Protein AF-A0AAU1K2A2-F1 (afdb_monomer_lite)

Foldseek 3Di:
DVVVVVVVVVVVVVVVVVVCVVVVVVVVVVVVVVVVVVVVVVVVLVVQLVVVCVPPPSVVSNVVSVVVVVVVVVVVVVVVVVCVVVVDPVCPVVVVVVVVVVVVVVVVVVVVVPDPDDDD

Sequence (120 aa):
MSSLMRGELELARLELTEKAKHTGKGAGAFGAAGLVALYGVAALIAAAIIALALVMDAWLAAVLVGVVLLVIAGGIALFGKKQVSEGTPMKPERATENLRRDVDAVKHRHAEDHTPRSTP

Radius of gyration: 31.2 Å; chains: 1; bounding box: 88×50×65 Å

Secondary structure (DSSP, 8-state):
-HHHHHHHHHHHHHHHHHHHHHHHHHHHHHHHHHHHHHHHHHHHHHHHHHHHHTTS-HHHHHHHHHHHHHHHHHHHHHHHHHHHHHS---S-HHHHHHHHHHHHHHHHHHHHTT------

pLDDT: mean 84.21, std 15.77, range [45.62, 98.62]

Structure (mmCIF, N/CA/C/O backbone):
data_AF-A0AAU1K2A2-F1
#
_entry.id   AF-A0AAU1K2A2-F1
#
loop_
_atom_site.group_PDB
_atom_site.id
_atom_site.type_symbol
_atom_site.label_atom_id
_atom_site.label_alt_id
_atom_site.label_comp_id
_atom_site.label_asym_id
_atom_site.label_entity_id
_atom_site.label_seq_id
_atom_site.pdbx_PDB_ins_code
_atom_site.Cartn_x
_atom_site.Cartn_y
_atom_site.Cartn_z
_atom_site.occupancy
_atom_site.B_iso_or_equiv
_atom_site.auth_seq_id
_atom_site.auth_comp_id
_atom_site.auth_asym_id
_atom_site.auth_atom_id
_atom_site.pdbx_PDB_model_num
ATOM 1 N N . MET A 1 1 ? -30.807 3.117 46.844 1.00 60.75 1 MET A N 1
ATOM 2 C CA . MET A 1 1 ? -30.780 3.617 45.450 1.00 60.75 1 MET A CA 1
ATOM 3 C C . MET A 1 1 ? -29.360 3.755 44.889 1.00 60.75 1 MET A C 1
ATOM 5 O O . MET A 1 1 ? -29.096 3.202 43.835 1.00 60.75 1 MET A O 1
ATOM 9 N N . SER A 1 2 ? -28.423 4.404 45.597 1.00 74.81 2 SER A N 1
ATOM 10 C CA . SER A 1 2 ? -27.020 4.606 45.152 1.00 74.81 2 SER A CA 1
ATOM 11 C C . SER A 1 2 ? -26.233 3.321 44.806 1.00 74.81 2 SER A C 1
ATOM 13 O O . SER A 1 2 ? -25.427 3.325 43.879 1.00 74.81 2 SER A O 1
ATOM 15 N N . SER A 1 3 ? -26.476 2.205 45.502 1.00 78.62 3 SER A N 1
ATOM 16 C CA . SER A 1 3 ? -25.771 0.932 45.274 1.00 78.62 3 SER A CA 1
ATOM 17 C C . SER A 1 3 ? -26.164 0.219 43.974 1.00 78.62 3 SER A C 1
ATOM 19 O O . SER A 1 3 ? -25.301 -0.367 43.332 1.00 78.62 3 SER A O 1
ATOM 21 N N . LEU A 1 4 ? -27.432 0.303 43.557 1.00 85.06 4 LEU A N 1
ATOM 22 C CA . LEU A 1 4 ? -27.919 -0.339 42.328 1.00 85.06 4 LEU A CA 1
ATOM 23 C C . LEU A 1 4 ? -27.401 0.374 41.077 1.00 85.06 4 LEU A C 1
ATOM 25 O O . LEU A 1 4 ? -26.858 -0.273 40.190 1.00 85.06 4 LEU A O 1
ATOM 29 N N . MET A 1 5 ? -27.453 1.712 41.060 1.00 84.50 5 MET A N 1
ATOM 30 C CA . MET A 1 5 ? -26.868 2.503 39.969 1.00 84.50 5 MET A CA 1
ATOM 31 C C . MET A 1 5 ? -25.362 2.253 39.813 1.00 84.50 5 MET A C 1
ATOM 33 O O . MET A 1 5 ? -24.858 2.218 38.695 1.00 84.50 5 MET A O 1
ATOM 37 N N . ARG A 1 6 ? -24.626 2.059 40.917 1.00 88.94 6 ARG A N 1
ATOM 38 C CA . ARG A 1 6 ? -23.201 1.694 40.856 1.00 88.94 6 ARG A CA 1
ATOM 39 C C . ARG A 1 6 ? -22.989 0.299 40.273 1.00 88.94 6 ARG A C 1
ATOM 41 O O . ARG A 1 6 ? -22.084 0.148 39.463 1.00 88.94 6 ARG A O 1
ATOM 48 N N . GLY A 1 7 ? -23.830 -0.671 40.631 1.00 86.62 7 GLY A N 1
ATOM 49 C CA . GLY A 1 7 ? -23.765 -2.031 40.089 1.00 86.62 7 GLY A CA 1
ATOM 50 C C . GLY A 1 7 ? -24.048 -2.094 38.586 1.00 86.62 7 GLY A C 1
ATOM 51 O O . GLY A 1 7 ? -23.304 -2.738 37.856 1.00 86.62 7 GLY A O 1
ATOM 52 N N . GLU A 1 8 ? -25.059 -1.370 38.099 1.00 88.31 8 GLU A N 1
ATOM 53 C CA . GLU A 1 8 ? -25.354 -1.290 36.659 1.00 88.31 8 GLU A CA 1
ATOM 54 C C . GLU A 1 8 ? -24.234 -0.593 35.879 1.00 88.31 8 GLU A C 1
ATOM 56 O O . GLU A 1 8 ? -23.857 -1.041 34.798 1.00 88.31 8 GLU A O 1
ATOM 61 N N . LEU A 1 9 ? -23.648 0.471 36.442 1.00 89.31 9 LEU A N 1
ATOM 62 C CA . LEU A 1 9 ? -22.493 1.145 35.846 1.00 89.31 9 LEU A CA 1
ATOM 63 C C . LEU A 1 9 ? -21.244 0.256 35.825 1.00 89.31 9 LEU A C 1
ATOM 65 O O . LEU A 1 9 ? -20.474 0.310 34.868 1.00 89.31 9 LEU A O 1
ATOM 69 N N . GLU A 1 10 ? -21.017 -0.537 36.868 1.00 93.69 10 GLU A N 1
ATOM 70 C CA . GLU A 1 10 ? -19.891 -1.466 36.948 1.00 93.69 10 GLU A CA 1
ATOM 71 C C . GLU A 1 10 ? -20.052 -2.624 35.959 1.00 93.69 10 GLU A C 1
ATOM 73 O O . GLU A 1 10 ? -19.114 -2.936 35.224 1.00 93.69 10 GLU A O 1
ATOM 78 N N . LEU A 1 11 ? -21.262 -3.177 35.848 1.00 92.25 11 LEU A N 1
ATOM 79 C CA . LEU A 1 11 ? -21.592 -4.205 34.865 1.00 92.25 11 LEU A CA 1
ATOM 80 C C . LEU A 1 11 ? -21.464 -3.675 33.430 1.00 92.25 11 LEU A C 1
ATOM 82 O O . LEU A 1 11 ? -20.793 -4.290 32.605 1.00 92.25 11 LEU A O 1
ATOM 86 N N . ALA A 1 12 ? -22.000 -2.482 33.152 1.00 92.38 12 ALA A N 1
ATOM 87 C CA . ALA A 1 12 ? -21.845 -1.827 31.856 1.00 92.38 12 ALA A CA 1
ATOM 88 C C . ALA A 1 12 ? -20.367 -1.555 31.532 1.00 92.38 12 ALA A C 1
ATOM 90 O O . ALA A 1 12 ? -19.934 -1.745 30.397 1.00 92.38 12 ALA A O 1
ATOM 91 N N . ARG A 1 13 ? -19.554 -1.148 32.517 1.00 92.06 13 ARG A N 1
ATOM 92 C CA . ARG A 1 13 ? -18.103 -0.992 32.326 1.00 92.06 13 ARG A CA 1
ATOM 93 C C . ARG A 1 13 ? -17.414 -2.315 32.013 1.00 92.06 13 ARG A C 1
ATOM 95 O O . ARG A 1 13 ? -16.530 -2.319 31.155 1.00 92.06 13 ARG A O 1
ATOM 102 N N . LEU A 1 14 ? -17.785 -3.406 32.678 1.00 93.81 14 LEU A N 1
ATOM 103 C CA . LEU A 1 14 ? -17.240 -4.737 32.410 1.00 93.81 14 LEU A CA 1
ATOM 104 C C . LEU A 1 14 ? -17.572 -5.185 30.984 1.00 93.81 14 LEU A C 1
ATOM 106 O O . LEU A 1 14 ? -16.651 -5.478 30.222 1.00 93.81 14 LEU A O 1
ATOM 110 N N . GLU A 1 15 ? -18.844 -5.123 30.586 1.00 91.44 15 GLU A N 1
ATOM 111 C CA . GLU A 1 15 ? -19.281 -5.489 29.234 1.00 91.44 15 GLU A CA 1
ATOM 112 C C . GLU A 1 15 ? -18.613 -4.624 28.157 1.00 91.44 15 GLU A C 1
ATOM 114 O O . GLU A 1 15 ? -18.121 -5.142 27.150 1.00 91.44 15 GLU A O 1
ATOM 119 N N . LEU A 1 16 ? -18.529 -3.305 28.370 1.00 92.19 16 LEU A N 1
ATOM 120 C CA . LEU A 1 16 ? -17.841 -2.396 27.451 1.00 92.19 16 LEU A CA 1
ATOM 121 C C . LEU A 1 16 ? -16.346 -2.710 27.355 1.00 92.19 16 LEU A C 1
ATOM 123 O O . LEU A 1 16 ? -15.797 -2.694 26.256 1.00 92.19 16 LEU A O 1
ATOM 127 N N . THR A 1 17 ? -15.686 -3.020 28.471 1.00 90.75 17 THR A N 1
ATOM 128 C CA . THR A 1 17 ? -14.256 -3.364 28.494 1.00 90.75 17 THR A CA 1
ATOM 129 C C . THR A 1 17 ? -13.996 -4.686 27.782 1.00 90.75 17 THR A C 1
ATOM 131 O O . THR A 1 17 ? -13.044 -4.800 27.010 1.00 90.75 17 THR A O 1
ATOM 134 N N . GLU A 1 18 ? -14.844 -5.686 27.996 1.00 89.19 18 GLU A N 1
ATOM 135 C CA . GLU A 1 18 ? -14.717 -6.998 27.370 1.00 89.19 18 GLU A CA 1
ATOM 136 C C . GLU A 1 18 ? -14.973 -6.921 25.858 1.00 89.19 18 GLU A C 1
ATOM 138 O O . GLU A 1 18 ? -14.168 -7.414 25.057 1.00 89.19 18 GLU A O 1
ATOM 143 N N . LYS A 1 19 ? -16.005 -6.172 25.451 1.00 86.50 19 LYS A N 1
ATOM 144 C CA . LYS A 1 19 ? -16.307 -5.880 24.045 1.00 86.50 19 LYS A CA 1
ATOM 145 C C . LYS A 1 19 ? -15.208 -5.051 23.379 1.00 86.50 19 LYS A C 1
ATOM 147 O O . LYS A 1 19 ? -14.817 -5.354 22.249 1.00 86.50 19 LYS A O 1
ATOM 152 N N . ALA A 1 20 ? -14.656 -4.055 24.073 1.00 88.75 20 ALA A N 1
ATOM 153 C CA . ALA A 1 20 ? -13.526 -3.258 23.600 1.00 88.75 20 ALA A CA 1
ATOM 154 C C . ALA A 1 20 ? -12.253 -4.102 23.464 1.00 88.75 20 ALA A C 1
ATOM 156 O O . ALA A 1 20 ? -11.537 -3.968 22.478 1.00 88.75 20 ALA A O 1
ATOM 157 N N . LYS A 1 21 ? -11.985 -5.022 24.395 1.00 86.75 21 LYS A N 1
ATOM 158 C CA . LYS A 1 21 ? -10.837 -5.935 24.329 1.00 86.75 21 LYS A CA 1
ATOM 159 C C . LYS A 1 21 ? -10.962 -6.911 23.163 1.00 86.75 21 LYS A C 1
ATOM 161 O O . LYS A 1 21 ? -9.975 -7.159 22.476 1.00 86.75 21 LYS A O 1
ATOM 166 N N . HIS A 1 22 ? -12.152 -7.457 22.920 1.00 84.56 22 HIS A N 1
ATOM 167 C CA . HIS A 1 22 ? -12.388 -8.358 21.793 1.00 84.56 22 HIS A CA 1
ATOM 168 C C . HIS A 1 22 ? -12.270 -7.621 20.449 1.00 84.56 22 HIS A C 1
ATOM 170 O O . HIS A 1 22 ? -11.505 -8.033 19.578 1.00 84.56 22 HIS A O 1
ATOM 176 N N . THR A 1 23 ? -12.938 -6.472 20.325 1.00 87.19 23 THR A N 1
ATOM 177 C CA . THR A 1 23 ? -12.885 -5.627 19.120 1.00 87.19 23 THR A CA 1
ATOM 178 C C . THR A 1 23 ? -11.475 -5.082 18.877 1.00 87.19 23 THR A C 1
ATOM 180 O O . THR A 1 23 ? -10.989 -5.099 17.751 1.00 87.19 23 THR A O 1
ATOM 183 N N . GLY A 1 24 ? -10.779 -4.661 19.934 1.00 86.44 24 GLY A N 1
ATOM 184 C CA . GLY A 1 24 ? -9.420 -4.124 19.877 1.00 86.44 24 GLY A CA 1
ATOM 185 C C . GLY A 1 24 ? -8.378 -5.166 19.478 1.00 86.44 24 GLY A C 1
ATOM 186 O O . GLY A 1 24 ? -7.491 -4.863 18.686 1.00 86.44 24 GLY A O 1
ATOM 187 N N . LYS A 1 25 ? -8.509 -6.417 19.942 1.00 88.12 25 LYS A N 1
ATOM 188 C CA . LYS A 1 25 ? -7.675 -7.531 19.458 1.00 88.12 25 LYS A CA 1
ATOM 189 C C . LYS A 1 25 ? -7.893 -7.789 17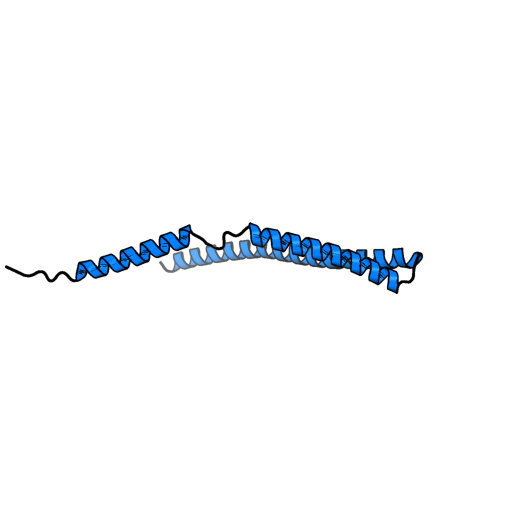.969 1.00 88.12 25 LYS A C 1
ATOM 191 O O . LYS A 1 25 ? -6.917 -7.957 17.245 1.00 88.12 25 LYS A O 1
ATOM 196 N N . GLY A 1 26 ? -9.150 -7.787 17.519 1.00 84.62 26 GLY A N 1
ATOM 197 C CA . GLY A 1 26 ? -9.493 -7.946 16.106 1.00 84.62 26 GLY A CA 1
ATOM 198 C C . GLY A 1 26 ? -8.911 -6.825 15.243 1.00 84.62 26 GLY A C 1
ATOM 199 O O . GLY A 1 26 ? -8.206 -7.099 14.277 1.00 84.62 26 GLY A O 1
ATOM 200 N N . ALA A 1 27 ? -9.126 -5.569 15.635 1.00 91.50 27 ALA A N 1
ATOM 201 C CA . ALA A 1 27 ? -8.581 -4.404 14.941 1.00 91.50 27 ALA A CA 1
ATOM 202 C C . ALA A 1 27 ? -7.042 -4.397 14.931 1.00 91.50 27 ALA A C 1
ATOM 204 O O . ALA A 1 27 ? -6.437 -4.114 13.899 1.00 91.50 27 ALA A O 1
ATOM 205 N N . GLY A 1 28 ? -6.405 -4.767 16.047 1.00 92.00 28 GLY A N 1
ATOM 206 C CA . GLY A 1 28 ? -4.950 -4.894 16.140 1.00 92.00 28 GLY A CA 1
ATOM 207 C C . GLY A 1 28 ? -4.392 -5.987 15.226 1.00 92.00 28 GLY A C 1
ATOM 208 O O . GLY A 1 28 ? -3.434 -5.742 14.496 1.00 92.00 28 GLY A O 1
ATOM 209 N N . ALA A 1 29 ? -5.019 -7.167 15.207 1.00 93.62 29 ALA A N 1
ATOM 210 C CA . ALA A 1 29 ? -4.624 -8.269 14.331 1.00 93.62 29 ALA A CA 1
ATOM 211 C C . ALA A 1 29 ? -4.814 -7.923 12.846 1.00 93.62 29 ALA A C 1
ATOM 213 O O . ALA A 1 29 ? -3.916 -8.174 12.046 1.00 93.62 29 ALA A O 1
ATOM 214 N N . PHE A 1 30 ? -5.935 -7.295 12.477 1.00 93.88 30 PHE A N 1
ATOM 215 C CA . PHE A 1 30 ? -6.166 -6.814 11.111 1.00 93.88 30 PHE A CA 1
ATOM 216 C C . PHE A 1 30 ? -5.166 -5.732 10.700 1.00 93.88 30 PHE A C 1
ATOM 218 O O . PHE A 1 30 ? -4.657 -5.771 9.582 1.00 93.88 30 PHE A O 1
ATOM 225 N N . GLY A 1 31 ? -4.843 -4.799 11.599 1.00 95.75 31 GLY A N 1
ATOM 226 C CA . GLY A 1 31 ? -3.811 -3.792 11.359 1.00 95.75 31 GLY A CA 1
ATOM 227 C C . GLY A 1 31 ? -2.443 -4.426 11.100 1.00 95.75 31 GLY A C 1
ATOM 228 O O . GLY A 1 31 ? -1.794 -4.106 10.106 1.00 95.75 31 GLY A O 1
ATOM 229 N N . ALA A 1 32 ? -2.034 -5.380 11.942 1.00 96.19 32 ALA A N 1
ATOM 230 C CA . ALA A 1 32 ? -0.784 -6.117 11.767 1.00 96.19 32 ALA A CA 1
ATOM 231 C C . ALA A 1 32 ? -0.766 -6.924 10.459 1.00 96.19 32 ALA A C 1
ATOM 233 O O . ALA A 1 32 ? 0.207 -6.855 9.711 1.00 96.19 32 ALA A O 1
ATOM 234 N N . ALA A 1 33 ? -1.852 -7.638 10.146 1.00 96.56 33 ALA A N 1
ATOM 235 C CA . ALA A 1 33 ? -1.988 -8.383 8.897 1.00 96.56 33 ALA A CA 1
ATOM 236 C C . ALA A 1 33 ? -1.901 -7.461 7.672 1.00 96.56 33 ALA A C 1
ATOM 238 O O . ALA A 1 33 ? -1.208 -7.791 6.714 1.00 96.56 33 ALA A O 1
ATOM 239 N N . GLY A 1 34 ? -2.536 -6.285 7.721 1.00 97.50 34 GLY A N 1
ATOM 240 C CA . GLY A 1 34 ? -2.436 -5.271 6.672 1.00 97.50 34 GLY A CA 1
ATOM 241 C C . GLY A 1 34 ? -1.004 -4.775 6.472 1.00 97.50 34 GLY A C 1
ATOM 242 O O . GLY A 1 34 ? -0.549 -4.657 5.337 1.00 97.50 34 GLY A O 1
ATOM 243 N N . LEU A 1 35 ? -0.262 -4.555 7.560 1.00 98.06 35 LEU A N 1
ATOM 244 C CA . LEU A 1 35 ? 1.137 -4.129 7.498 1.00 98.06 35 LEU A CA 1
ATOM 245 C C . LEU A 1 35 ? 2.045 -5.222 6.914 1.00 98.06 35 LEU A C 1
ATOM 247 O O . LEU A 1 35 ? 2.861 -4.948 6.037 1.00 98.06 35 LEU A O 1
ATOM 251 N N . VAL A 1 36 ? 1.867 -6.473 7.347 1.00 98.31 36 VAL A N 1
ATOM 252 C CA . VAL A 1 36 ? 2.590 -7.630 6.795 1.00 98.31 36 VAL A CA 1
ATOM 253 C C . VAL A 1 36 ? 2.268 -7.812 5.312 1.00 98.31 36 VAL A C 1
ATOM 255 O O . VAL A 1 36 ? 3.181 -7.999 4.511 1.00 98.31 36 VAL A O 1
ATOM 258 N N . ALA A 1 37 ? 0.996 -7.705 4.922 1.00 97.69 37 ALA A N 1
ATOM 259 C CA . ALA A 1 37 ? 0.581 -7.782 3.525 1.00 97.69 37 ALA A CA 1
ATOM 260 C C . ALA A 1 37 ? 1.191 -6.649 2.686 1.00 97.69 37 ALA A C 1
ATOM 262 O O . ALA A 1 37 ? 1.666 -6.907 1.582 1.00 97.69 37 ALA A O 1
ATOM 263 N N . LEU A 1 38 ? 1.251 -5.422 3.216 1.00 97.56 38 LEU A N 1
ATOM 264 C CA . LEU A 1 38 ? 1.891 -4.284 2.552 1.00 97.56 38 LEU A CA 1
ATOM 265 C C . LEU A 1 38 ? 3.373 -4.562 2.262 1.00 97.56 38 LEU A C 1
ATOM 267 O O . LEU A 1 38 ? 3.818 -4.395 1.125 1.00 97.56 38 LEU A O 1
ATOM 271 N N . TYR A 1 39 ? 4.127 -5.033 3.258 1.00 98.19 39 TYR A N 1
ATOM 272 C CA . TYR A 1 39 ? 5.529 -5.414 3.061 1.00 98.19 39 TYR A CA 1
ATOM 273 C C . TYR A 1 39 ? 5.685 -6.619 2.127 1.00 98.19 39 TYR A C 1
ATOM 275 O O . TYR A 1 39 ? 6.612 -6.643 1.320 1.00 98.19 39 TYR A O 1
ATOM 283 N N . GLY A 1 40 ? 4.770 -7.588 2.184 1.00 98.56 40 GLY A N 1
ATOM 284 C CA . GLY A 1 40 ? 4.739 -8.722 1.261 1.00 98.56 40 GLY A CA 1
ATOM 285 C C . GLY A 1 40 ? 4.566 -8.281 -0.194 1.00 98.56 40 GLY A C 1
ATOM 286 O O . GLY A 1 40 ? 5.324 -8.706 -1.061 1.00 98.56 40 GLY A O 1
ATOM 287 N N . VAL A 1 41 ? 3.632 -7.365 -0.463 1.00 98.06 41 VAL A N 1
ATOM 288 C CA . VAL A 1 41 ? 3.446 -6.777 -1.798 1.00 98.06 41 VAL A CA 1
ATOM 289 C C . VAL A 1 41 ? 4.697 -6.013 -2.238 1.00 98.06 41 VAL A C 1
ATOM 291 O O . VAL A 1 41 ? 5.147 -6.199 -3.366 1.00 98.06 41 VAL A O 1
ATOM 294 N N . ALA A 1 42 ? 5.311 -5.216 -1.357 1.00 97.81 42 ALA A N 1
ATOM 295 C CA . ALA A 1 42 ? 6.559 -4.516 -1.671 1.00 97.81 42 ALA A CA 1
ATOM 296 C C . ALA A 1 42 ? 7.703 -5.486 -2.028 1.00 97.81 42 ALA A C 1
ATOM 298 O O . ALA A 1 42 ? 8.426 -5.256 -2.999 1.00 97.81 42 ALA A O 1
ATOM 299 N N . ALA A 1 43 ? 7.834 -6.599 -1.300 1.00 98.62 43 ALA A N 1
ATOM 300 C CA . ALA A 1 43 ? 8.815 -7.640 -1.594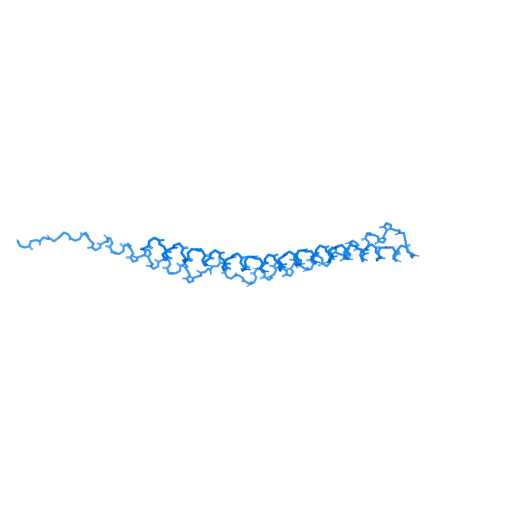 1.00 98.62 43 ALA A CA 1
ATOM 301 C C . ALA A 1 43 ? 8.548 -8.329 -2.943 1.00 98.62 43 ALA A C 1
ATOM 303 O O . ALA A 1 43 ? 9.487 -8.568 -3.699 1.00 98.62 43 ALA A O 1
ATOM 304 N N . LEU A 1 44 ? 7.284 -8.601 -3.286 1.00 98.56 44 LEU A N 1
ATOM 305 C CA . LEU A 1 44 ? 6.913 -9.163 -4.590 1.00 98.56 44 LEU A CA 1
ATOM 306 C C . LEU A 1 44 ? 7.199 -8.197 -5.744 1.00 98.56 44 LEU A C 1
ATOM 308 O O . LEU A 1 44 ? 7.684 -8.625 -6.789 1.00 98.56 44 LEU A O 1
ATOM 312 N N . ILE A 1 45 ? 6.953 -6.898 -5.554 1.00 98.50 45 ILE A N 1
ATOM 313 C CA . ILE A 1 45 ? 7.318 -5.863 -6.530 1.00 98.50 45 ILE A CA 1
ATOM 314 C C . ILE A 1 45 ? 8.836 -5.856 -6.738 1.00 98.50 45 ILE A C 1
ATOM 316 O O . ILE A 1 45 ? 9.296 -5.898 -7.877 1.00 98.50 45 ILE A O 1
ATOM 320 N N . ALA A 1 46 ? 9.620 -5.864 -5.656 1.00 98.31 46 ALA A N 1
ATOM 321 C CA . ALA A 1 46 ? 11.076 -5.931 -5.742 1.00 98.31 46 ALA A CA 1
ATOM 322 C C . ALA A 1 46 ? 11.551 -7.207 -6.458 1.00 98.31 46 ALA A C 1
ATOM 324 O O . ALA A 1 46 ? 12.405 -7.132 -7.339 1.00 98.31 46 ALA A O 1
ATOM 325 N N . ALA A 1 47 ? 10.960 -8.363 -6.143 1.00 98.62 47 ALA A N 1
ATOM 326 C CA . ALA A 1 47 ? 11.265 -9.626 -6.807 1.00 98.62 47 ALA A CA 1
ATOM 327 C C . ALA A 1 47 ? 10.955 -9.578 -8.311 1.00 98.62 47 ALA A C 1
ATOM 329 O O . ALA A 1 47 ? 11.770 -10.032 -9.110 1.00 98.62 47 ALA A O 1
ATOM 330 N N . ALA A 1 48 ? 9.827 -8.984 -8.712 1.00 98.56 48 ALA A N 1
ATOM 331 C CA . ALA A 1 48 ? 9.478 -8.804 -10.120 1.00 98.56 48 ALA A CA 1
ATOM 332 C C . ALA A 1 48 ? 10.487 -7.904 -10.853 1.00 98.56 48 ALA A C 1
ATOM 334 O O . ALA A 1 48 ? 10.911 -8.235 -11.960 1.00 98.56 48 ALA A O 1
ATOM 335 N N . ILE A 1 49 ? 10.917 -6.804 -10.224 1.00 98.62 49 ILE A N 1
ATOM 336 C CA . ILE A 1 49 ? 11.947 -5.913 -10.778 1.00 98.62 49 ILE A CA 1
ATOM 337 C C . ILE A 1 49 ? 13.266 -6.668 -10.951 1.00 98.62 49 ILE A C 1
ATOM 339 O O . ILE A 1 49 ? 13.851 -6.621 -12.028 1.00 98.62 49 ILE A O 1
ATOM 343 N N . ILE A 1 50 ? 13.719 -7.387 -9.920 1.00 98.56 50 ILE A N 1
ATOM 344 C CA . ILE A 1 50 ? 14.972 -8.153 -9.963 1.00 98.56 50 ILE A CA 1
ATOM 345 C C . ILE A 1 50 ? 14.902 -9.247 -11.033 1.00 98.56 50 ILE A C 1
ATOM 347 O O . ILE A 1 50 ? 15.847 -9.404 -11.797 1.00 98.56 50 ILE A O 1
ATOM 351 N N . ALA A 1 51 ? 13.785 -9.971 -11.127 1.00 98.44 51 ALA A N 1
ATOM 352 C CA . ALA A 1 51 ? 13.593 -11.010 -12.132 1.00 98.44 51 ALA A CA 1
ATOM 353 C C . ALA A 1 51 ? 13.648 -10.447 -13.562 1.00 98.44 51 ALA A C 1
ATOM 355 O O . ALA A 1 51 ? 14.297 -11.029 -14.425 1.00 98.44 51 ALA A O 1
ATOM 356 N N . LEU A 1 52 ? 13.017 -9.295 -13.813 1.00 98.25 52 LEU A N 1
ATOM 357 C CA . LEU A 1 52 ? 13.097 -8.613 -15.108 1.00 98.25 52 LEU A CA 1
ATOM 358 C C . LEU A 1 52 ? 14.495 -8.051 -15.380 1.00 98.25 52 LEU A C 1
ATOM 360 O O . LEU A 1 52 ? 14.960 -8.101 -16.516 1.00 98.25 52 LEU A O 1
ATOM 364 N N . ALA A 1 53 ? 15.199 -7.587 -14.348 1.00 98.06 53 ALA A N 1
ATOM 365 C CA . ALA A 1 53 ? 16.573 -7.109 -14.467 1.00 98.06 53 ALA A CA 1
ATOM 366 C C . ALA A 1 53 ? 17.569 -8.208 -14.897 1.00 98.06 53 ALA A C 1
ATOM 368 O O . ALA A 1 53 ? 18.691 -7.898 -15.285 1.00 98.06 53 ALA A O 1
ATOM 369 N N . LEU A 1 54 ? 17.176 -9.491 -14.871 1.00 98.25 54 LEU A N 1
ATOM 370 C CA . LEU A 1 54 ? 17.979 -10.583 -15.437 1.00 98.25 54 LEU A CA 1
ATOM 371 C C . LEU A 1 54 ? 18.015 -10.569 -16.973 1.00 98.25 54 LEU A C 1
ATOM 373 O O . LEU A 1 54 ? 18.888 -11.203 -17.562 1.00 98.25 54 LEU A O 1
ATOM 377 N N . VAL A 1 55 ? 17.067 -9.887 -17.623 1.00 97.88 55 VAL A N 1
ATOM 378 C CA . VAL A 1 55 ? 16.921 -9.865 -19.091 1.00 97.88 55 VAL A CA 1
ATOM 379 C C . VAL A 1 55 ? 16.935 -8.455 -19.696 1.00 97.88 55 VAL A C 1
ATOM 381 O O . VAL A 1 55 ? 16.952 -8.323 -20.917 1.00 97.88 55 VAL A O 1
ATOM 384 N N . MET A 1 56 ? 16.928 -7.399 -18.876 1.00 97.69 56 MET A N 1
ATOM 385 C CA . MET A 1 56 ? 17.025 -5.993 -19.296 1.00 97.69 56 MET A CA 1
ATOM 386 C C . MET A 1 56 ? 17.685 -5.136 -18.206 1.00 97.69 56 MET A C 1
ATOM 388 O O . MET A 1 56 ? 17.875 -5.602 -17.087 1.00 97.69 56 MET A O 1
ATOM 392 N N . ASP A 1 57 ? 17.987 -3.866 -18.489 1.00 98.00 57 ASP A N 1
ATOM 393 C CA . ASP A 1 57 ? 18.558 -2.971 -17.477 1.00 98.00 57 ASP A CA 1
ATOM 394 C C . ASP A 1 57 ? 17.629 -2.785 -16.268 1.00 98.00 57 ASP A C 1
ATOM 396 O O . ASP A 1 57 ? 16.421 -2.571 -16.405 1.00 98.00 57 ASP A O 1
ATOM 400 N N . ALA A 1 58 ? 18.210 -2.771 -15.065 1.00 97.69 58 ALA A N 1
ATOM 401 C CA . ALA A 1 58 ? 17.456 -2.671 -13.814 1.00 97.69 58 ALA A CA 1
ATOM 402 C C . ALA A 1 58 ? 16.562 -1.418 -13.735 1.00 97.69 58 ALA A C 1
ATOM 404 O O . ALA A 1 58 ? 15.461 -1.472 -13.185 1.00 97.69 58 ALA A O 1
ATOM 405 N N . TRP A 1 59 ? 17.005 -0.294 -14.312 1.00 97.44 59 TRP A N 1
ATOM 406 C CA . TRP A 1 59 ? 16.214 0.938 -14.338 1.00 97.44 59 TRP A CA 1
ATOM 407 C C . TRP A 1 59 ? 14.982 0.808 -15.249 1.00 97.44 59 TRP A C 1
ATOM 409 O O . TRP A 1 59 ? 13.901 1.257 -14.869 1.00 97.44 59 TRP A O 1
ATOM 419 N N . LEU A 1 60 ? 15.106 0.133 -16.401 1.00 97.81 60 LEU A N 1
ATOM 420 C CA . LEU A 1 60 ? 13.984 -0.156 -17.302 1.00 97.81 60 LEU A CA 1
ATOM 421 C C . LEU A 1 60 ? 12.990 -1.115 -16.650 1.00 97.81 60 LEU A C 1
ATOM 423 O O . LEU A 1 60 ? 11.786 -0.870 -16.699 1.00 97.81 60 LEU A O 1
ATOM 427 N N . ALA A 1 61 ? 13.487 -2.164 -15.991 1.00 98.25 61 ALA A N 1
ATOM 428 C CA . ALA A 1 61 ? 12.656 -3.107 -15.249 1.00 98.25 61 ALA A CA 1
ATOM 429 C C . ALA A 1 61 ? 11.821 -2.397 -14.168 1.00 98.25 61 ALA A C 1
ATOM 431 O O . ALA A 1 61 ? 10.608 -2.599 -14.084 1.00 98.25 61 ALA A O 1
ATOM 432 N N . ALA A 1 62 ? 12.448 -1.516 -13.380 1.00 98.00 62 ALA A N 1
ATOM 433 C CA . ALA A 1 62 ? 11.761 -0.733 -12.355 1.00 98.00 62 ALA A CA 1
ATOM 434 C C . ALA A 1 62 ? 10.687 0.196 -12.946 1.00 98.00 62 ALA A C 1
ATOM 436 O O . ALA A 1 62 ? 9.568 0.244 -12.430 1.00 98.00 62 ALA A O 1
ATOM 437 N N . VAL A 1 63 ? 10.994 0.891 -14.049 1.00 98.50 63 VAL A N 1
ATOM 438 C CA . VAL A 1 63 ? 10.027 1.751 -14.750 1.00 98.50 63 VAL A CA 1
ATOM 439 C C . VAL A 1 63 ? 8.854 0.932 -15.286 1.00 98.50 63 VAL A C 1
ATOM 441 O O . VAL A 1 63 ? 7.705 1.321 -15.083 1.00 98.50 63 VAL A O 1
ATOM 444 N N . LEU A 1 64 ? 9.111 -0.215 -15.916 1.00 98.38 64 LEU A N 1
ATOM 445 C CA . LEU A 1 64 ? 8.071 -1.071 -16.484 1.00 98.38 64 LEU A CA 1
ATOM 446 C C . LEU A 1 64 ? 7.103 -1.573 -15.406 1.00 98.38 64 LEU A C 1
ATOM 448 O O . LEU A 1 64 ? 5.888 -1.427 -15.549 1.00 98.38 64 LEU A O 1
ATOM 452 N N . VAL A 1 65 ? 7.633 -2.112 -14.305 1.00 98.38 65 VAL A N 1
ATOM 453 C CA . VAL A 1 65 ? 6.812 -2.558 -13.169 1.00 98.38 65 VAL A CA 1
ATOM 454 C C . VAL A 1 65 ? 6.033 -1.381 -12.575 1.00 98.38 65 VAL A C 1
ATOM 456 O O . VAL A 1 65 ? 4.839 -1.512 -12.307 1.00 98.38 65 VAL A O 1
ATOM 459 N N . GLY A 1 66 ? 6.666 -0.212 -12.439 1.00 98.31 66 GLY A N 1
ATOM 460 C CA . GLY A 1 66 ? 6.011 1.012 -11.976 1.00 98.31 66 GLY A CA 1
ATOM 461 C C . GLY A 1 66 ? 4.827 1.429 -12.852 1.00 98.31 66 GLY A C 1
ATOM 462 O O . GLY A 1 66 ? 3.749 1.712 -12.332 1.00 98.31 66 GLY A O 1
ATOM 463 N N . VAL A 1 67 ? 4.983 1.402 -14.178 1.00 98.44 67 VAL A N 1
ATOM 464 C CA . VAL A 1 67 ? 3.901 1.712 -15.126 1.00 98.44 67 VAL A CA 1
ATOM 465 C C . VAL A 1 67 ? 2.743 0.726 -14.980 1.00 98.44 67 VAL A C 1
ATOM 467 O O . VAL A 1 67 ? 1.592 1.154 -14.891 1.00 98.44 67 VAL A O 1
ATOM 470 N N . VAL A 1 68 ? 3.024 -0.578 -14.893 1.00 98.25 68 VAL A N 1
ATOM 471 C CA . VAL A 1 68 ? 1.984 -1.604 -14.696 1.00 98.25 68 VAL A CA 1
ATOM 472 C C . VAL A 1 68 ? 1.203 -1.352 -13.403 1.00 98.25 68 VAL A C 1
ATOM 474 O O . VAL A 1 68 ? -0.030 -1.369 -13.413 1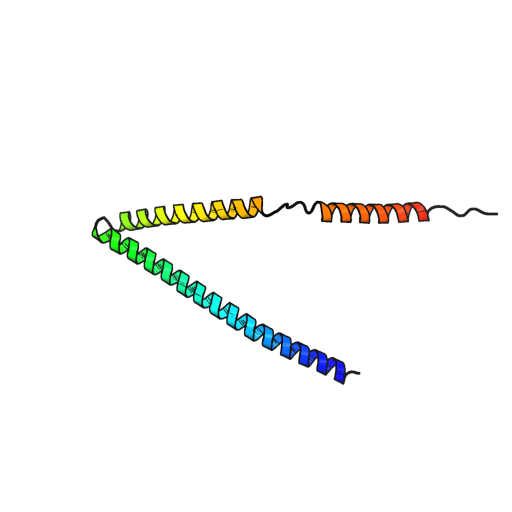.00 98.25 68 VAL A O 1
ATOM 477 N N . LEU A 1 69 ? 1.894 -1.051 -12.300 1.00 98.06 69 LEU A N 1
ATOM 478 C CA . LEU A 1 69 ? 1.251 -0.740 -11.022 1.00 98.06 69 LEU A CA 1
ATOM 479 C C . LEU A 1 69 ? 0.390 0.525 -11.092 1.00 98.06 69 LEU A C 1
ATOM 481 O O . LEU A 1 69 ? -0.716 0.529 -10.555 1.00 98.06 69 LEU A O 1
ATOM 485 N N . LEU A 1 70 ? 0.851 1.577 -11.774 1.00 98.19 70 LEU A N 1
ATOM 486 C CA . LEU A 1 70 ? 0.074 2.807 -11.960 1.00 98.19 70 LEU A CA 1
ATOM 487 C C . LEU A 1 70 ? -1.191 2.573 -12.789 1.00 98.19 70 LEU A C 1
ATOM 489 O O . LEU A 1 70 ? -2.236 3.135 -12.465 1.00 98.19 70 LEU A O 1
ATOM 493 N N . VAL A 1 71 ? -1.132 1.722 -13.815 1.00 98.25 71 VAL A N 1
ATOM 494 C CA . VAL A 1 71 ? -2.316 1.338 -14.599 1.00 98.25 71 VAL A CA 1
ATOM 495 C C . VAL A 1 71 ? -3.330 0.604 -13.721 1.00 98.25 71 VAL A C 1
ATOM 497 O O . VAL A 1 71 ? -4.511 0.953 -13.727 1.00 98.25 71 VAL A O 1
ATOM 500 N N . ILE A 1 72 ? -2.878 -0.365 -12.919 1.00 97.25 72 ILE A N 1
ATOM 501 C CA . ILE A 1 72 ? -3.742 -1.095 -11.980 1.00 97.25 72 ILE A CA 1
ATOM 502 C C . ILE A 1 72 ? -4.355 -0.129 -10.957 1.00 97.25 72 ILE A C 1
ATOM 504 O O . ILE A 1 72 ? -5.570 -0.137 -10.753 1.00 97.25 72 ILE A O 1
ATOM 508 N N . ALA A 1 73 ? -3.541 0.738 -10.351 1.00 95.88 73 ALA A N 1
ATOM 509 C CA . ALA A 1 73 ? -3.992 1.727 -9.377 1.00 95.88 73 ALA A CA 1
ATOM 510 C C . ALA A 1 73 ? -5.008 2.706 -9.984 1.00 95.88 73 ALA A C 1
ATOM 512 O O . ALA A 1 73 ? -6.042 2.975 -9.374 1.00 95.88 73 ALA A O 1
ATOM 513 N N . GLY A 1 74 ? -4.759 3.184 -11.206 1.00 96.75 74 GLY A N 1
ATOM 514 C CA . GLY A 1 74 ? -5.695 4.010 -11.963 1.00 96.75 74 GLY A CA 1
ATOM 515 C C . GLY A 1 74 ? -7.023 3.293 -12.210 1.00 96.75 74 GLY A C 1
ATOM 516 O O . GLY A 1 74 ? -8.081 3.870 -11.972 1.00 96.75 74 GLY A O 1
ATOM 517 N N . GLY A 1 75 ? -6.987 2.016 -12.603 1.00 96.94 75 GLY A N 1
ATOM 518 C CA . GLY A 1 75 ? -8.183 1.188 -12.780 1.00 96.94 75 GLY A CA 1
ATOM 519 C C . GLY A 1 75 ? -9.000 1.031 -11.494 1.00 96.94 75 GLY A C 1
ATOM 520 O O . GLY A 1 75 ? -10.208 1.273 -11.499 1.00 96.94 75 GLY A O 1
ATOM 521 N N . ILE A 1 76 ? -8.342 0.705 -10.376 1.00 96.62 76 ILE A N 1
ATOM 522 C CA . ILE A 1 76 ? -8.982 0.599 -9.054 1.00 96.62 76 ILE A CA 1
ATOM 523 C C . ILE A 1 76 ? -9.584 1.947 -8.637 1.00 96.62 76 ILE A C 1
ATOM 525 O O . ILE A 1 76 ? -10.732 1.992 -8.194 1.00 96.62 76 ILE A O 1
ATOM 529 N N . ALA A 1 77 ? -8.853 3.051 -8.813 1.00 95.19 77 ALA A N 1
ATOM 530 C CA . ALA A 1 77 ? -9.324 4.390 -8.468 1.00 95.19 77 ALA A CA 1
ATOM 531 C C . ALA A 1 77 ? -10.545 4.807 -9.301 1.00 95.19 77 ALA A C 1
ATOM 533 O O . ALA A 1 77 ? -11.510 5.347 -8.758 1.00 95.19 77 ALA A O 1
ATOM 534 N N . LEU A 1 78 ? -10.544 4.524 -10.608 1.00 95.25 78 LEU A N 1
ATOM 535 C CA . LEU A 1 78 ? -11.680 4.802 -11.489 1.00 95.25 78 LEU A CA 1
ATOM 536 C C . LEU A 1 78 ? -12.902 3.948 -11.131 1.00 95.25 78 LEU A C 1
ATOM 538 O O . LEU A 1 78 ? -14.012 4.479 -11.074 1.00 95.25 78 LEU A O 1
ATOM 542 N N . PHE A 1 79 ? -12.707 2.660 -10.842 1.00 94.12 79 PHE A N 1
ATOM 543 C CA . PHE A 1 79 ? -13.777 1.771 -10.387 1.00 94.12 79 PHE A CA 1
ATOM 544 C C . PHE A 1 79 ? -14.365 2.230 -9.047 1.00 94.12 79 PHE A C 1
ATOM 546 O O . PHE A 1 79 ? -15.583 2.341 -8.909 1.00 94.12 79 PHE A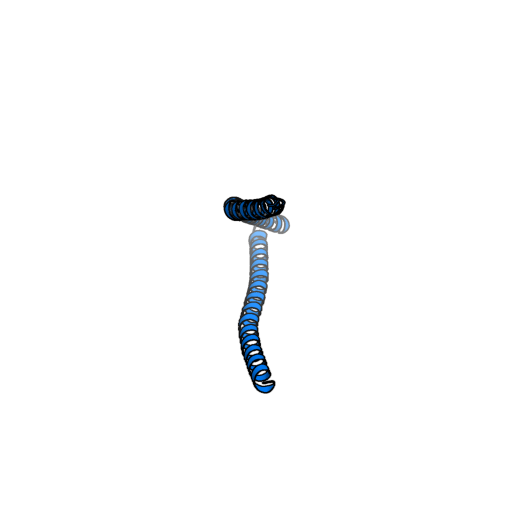 O 1
ATOM 553 N N . GLY A 1 80 ? -13.507 2.577 -8.084 1.00 88.81 80 GLY A N 1
ATOM 554 C CA . GLY A 1 80 ? -13.922 3.135 -6.799 1.00 88.81 80 GLY A CA 1
ATOM 555 C C . GLY A 1 80 ? -14.704 4.437 -6.969 1.00 88.81 80 GLY A C 1
ATOM 556 O O . GLY A 1 80 ? -15.785 4.583 -6.401 1.00 88.81 80 GLY A O 1
ATOM 557 N N . LYS A 1 81 ? -14.225 5.350 -7.825 1.00 91.31 81 LYS A N 1
ATOM 558 C CA . LYS A 1 81 ? -14.935 6.597 -8.149 1.00 91.31 81 LYS A CA 1
ATOM 559 C C . LYS A 1 81 ? -16.320 6.319 -8.727 1.00 91.31 81 LYS A C 1
ATOM 561 O O . LYS A 1 81 ? -17.278 6.982 -8.334 1.00 91.31 81 LYS A O 1
ATOM 566 N N . LYS A 1 82 ? -16.432 5.352 -9.642 1.00 86.50 82 LYS A N 1
ATOM 567 C CA . LYS A 1 82 ? -17.708 4.950 -10.242 1.00 86.50 82 LYS A CA 1
ATOM 568 C C . LYS A 1 82 ? -18.673 4.419 -9.180 1.00 86.50 82 LYS A C 1
ATOM 570 O O . LYS A 1 82 ? -19.781 4.926 -9.090 1.00 86.50 82 LYS A O 1
ATOM 575 N N . GLN A 1 83 ? -18.227 3.504 -8.319 1.00 84.19 83 GLN A N 1
ATOM 576 C CA . GLN A 1 83 ? -19.052 2.965 -7.231 1.00 84.19 83 GLN A CA 1
ATOM 577 C C . GLN A 1 83 ? -19.526 4.042 -6.248 1.00 84.19 83 GLN A C 1
ATOM 579 O O . GLN A 1 83 ? -20.686 4.039 -5.853 1.00 84.19 83 GLN A O 1
ATOM 584 N N . VAL A 1 84 ? -18.665 4.994 -5.882 1.00 83.81 84 VAL A N 1
ATOM 585 C CA . VAL A 1 84 ? -19.058 6.112 -5.005 1.00 83.81 84 VAL A CA 1
ATOM 586 C C . VAL A 1 84 ? -20.046 7.053 -5.707 1.00 83.81 84 VAL A C 1
ATOM 588 O O . VAL A 1 84 ? -20.987 7.543 -5.083 1.00 83.81 84 VAL A O 1
ATOM 591 N N . SER A 1 85 ? -19.865 7.279 -7.011 1.00 76.88 85 SER A N 1
ATOM 592 C CA . SER A 1 85 ? -20.740 8.149 -7.807 1.00 76.88 85 SER A CA 1
ATOM 593 C C . SER A 1 85 ? -22.111 7.518 -8.088 1.00 76.88 85 SER A C 1
ATOM 595 O O . SER A 1 85 ? -23.104 8.233 -8.133 1.00 76.88 85 SER A O 1
ATOM 597 N N . GLU A 1 86 ? -22.180 6.195 -8.263 1.00 72.81 86 GLU A N 1
ATOM 598 C CA . GLU A 1 86 ? -23.419 5.447 -8.537 1.00 72.81 86 GLU A CA 1
ATOM 599 C C . GLU A 1 86 ? -24.153 5.020 -7.253 1.00 72.81 86 GLU A C 1
ATOM 601 O O . GLU A 1 86 ? -25.379 4.955 -7.231 1.00 72.81 86 GLU A O 1
ATOM 606 N N . GLY A 1 87 ? -23.424 4.768 -6.161 1.00 58.09 87 GLY A N 1
ATOM 607 C CA . GLY A 1 87 ? -23.959 4.263 -4.891 1.00 58.09 87 GLY A CA 1
ATOM 608 C C . GLY A 1 87 ? -24.581 5.314 -3.970 1.00 58.09 87 GLY A C 1
ATOM 609 O O . GLY A 1 87 ? -24.982 4.978 -2.856 1.00 58.09 87 GLY A O 1
ATOM 610 N N . THR A 1 88 ? -24.688 6.572 -4.405 1.00 51.62 88 THR A N 1
ATOM 611 C CA . THR A 1 88 ? -25.267 7.638 -3.581 1.00 51.62 8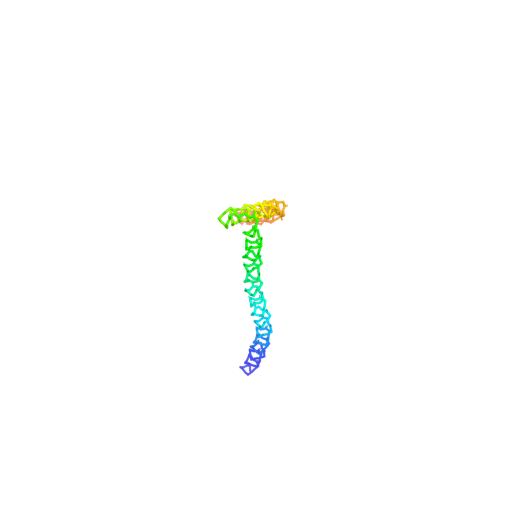8 THR A CA 1
ATOM 612 C C . THR A 1 88 ? -26.322 8.422 -4.365 1.00 51.62 88 THR A C 1
ATOM 614 O O . THR A 1 88 ? -25.963 9.331 -5.115 1.00 51.62 88 THR A O 1
ATOM 617 N N . PRO A 1 89 ? -27.636 8.220 -4.137 1.00 51.56 89 PRO A N 1
ATOM 618 C CA . PRO A 1 89 ? -28.546 9.345 -4.224 1.00 51.56 89 PRO A CA 1
ATOM 619 C C . PRO A 1 89 ? -28.174 10.265 -3.057 1.00 51.56 89 PRO A C 1
ATOM 621 O O . PRO A 1 89 ? -28.737 10.205 -1.968 1.00 51.56 89 PRO A O 1
ATOM 624 N N . MET A 1 90 ? -27.190 11.140 -3.271 1.00 52.22 90 MET A N 1
ATOM 625 C CA . MET A 1 90 ? -26.807 12.206 -2.335 1.00 52.22 90 MET A CA 1
ATOM 626 C C . MET A 1 90 ? -27.857 13.335 -2.314 1.00 52.22 90 MET A C 1
ATOM 628 O O . MET A 1 90 ? -27.570 14.493 -2.028 1.00 52.22 90 MET A O 1
ATOM 632 N N . LYS A 1 91 ? -29.100 12.990 -2.642 1.00 53.31 91 LYS A N 1
ATOM 633 C CA . LYS A 1 91 ? -30.306 13.714 -2.297 1.00 53.31 91 LYS A CA 1
ATOM 634 C C . LYS A 1 91 ? -31.143 12.712 -1.515 1.00 53.31 91 LYS A C 1
ATOM 636 O O . LYS A 1 91 ? -31.763 11.845 -2.128 1.00 53.31 91 LYS A O 1
ATOM 641 N N . PRO A 1 92 ? -31.160 12.766 -0.176 1.00 56.84 92 PRO A N 1
ATOM 642 C CA . PRO A 1 92 ? -32.159 12.039 0.577 1.00 56.84 92 PRO A CA 1
ATOM 643 C C . PRO A 1 92 ? -33.493 12.750 0.322 1.00 56.84 92 PRO A C 1
ATOM 645 O O . PRO A 1 92 ? -33.953 13.533 1.144 1.00 56.84 92 PRO A O 1
ATOM 648 N N . GLU A 1 93 ? -34.091 12.524 -0.848 1.00 60.34 93 GLU A N 1
ATOM 649 C CA . GLU A 1 93 ? -35.317 13.188 -1.310 1.00 60.34 93 GLU A CA 1
ATOM 650 C C . GLU A 1 93 ? -36.409 13.067 -0.243 1.00 60.34 93 GLU A C 1
ATOM 652 O O . GLU A 1 93 ? -37.070 14.046 0.101 1.00 60.34 93 GLU A O 1
ATOM 657 N N . ARG A 1 94 ? -36.471 11.899 0.407 1.00 57.91 94 ARG A N 1
ATOM 658 C CA . ARG A 1 94 ? -37.387 11.619 1.516 1.00 57.91 94 ARG A CA 1
ATOM 659 C C . ARG A 1 94 ? -37.046 12.344 2.817 1.00 57.91 94 ARG A C 1
ATOM 661 O O . ARG A 1 94 ? -37.958 12.784 3.508 1.00 57.91 94 ARG A O 1
ATOM 668 N N . ALA A 1 95 ? -35.766 12.510 3.158 1.00 60.94 95 ALA A N 1
ATOM 669 C CA . ALA A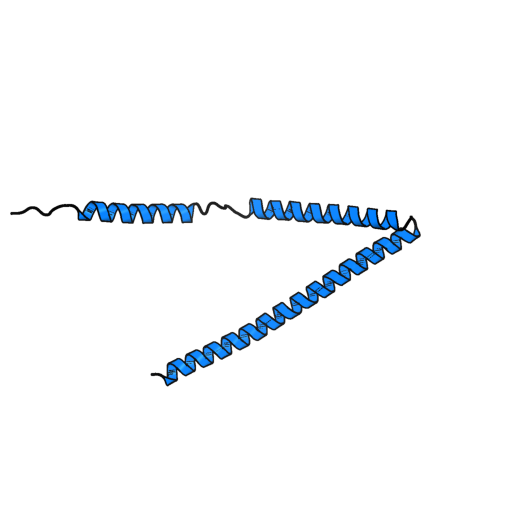 1 95 ? -35.395 13.283 4.348 1.00 60.94 95 ALA A CA 1
ATOM 670 C C . ALA A 1 95 ? -35.663 14.778 4.129 1.00 60.94 95 ALA A C 1
ATOM 672 O O . ALA A 1 95 ? -36.149 15.454 5.029 1.00 60.94 95 ALA A O 1
ATOM 673 N N . THR A 1 96 ? -35.426 15.285 2.916 1.00 64.31 96 THR A N 1
ATOM 674 C CA . THR A 1 96 ? -35.748 16.673 2.568 1.00 64.31 96 THR A CA 1
ATOM 675 C C . THR A 1 96 ? -37.252 16.936 2.501 1.00 64.31 96 THR A C 1
ATOM 677 O O . THR A 1 96 ? -37.683 18.027 2.866 1.00 64.31 96 THR A O 1
ATOM 680 N N . GLU A 1 97 ? -38.061 15.961 2.073 1.00 64.69 97 GLU A N 1
ATOM 681 C CA . GLU A 1 97 ? -39.522 16.093 2.038 1.00 64.69 97 GLU A CA 1
ATOM 682 C C . GLU A 1 97 ? -40.124 16.114 3.451 1.00 64.69 97 GLU A C 1
ATOM 684 O O . GLU A 1 97 ? -40.956 16.972 3.745 1.00 64.69 97 GLU A O 1
ATOM 689 N N . ASN A 1 98 ? -39.648 15.245 4.348 1.00 66.38 98 ASN A N 1
ATOM 690 C CA . ASN A 1 98 ? -40.095 15.221 5.744 1.00 66.38 98 ASN A CA 1
ATOM 691 C C . ASN A 1 98 ? -39.730 16.519 6.481 1.00 66.38 98 ASN A C 1
ATOM 693 O O . ASN A 1 98 ? -40.589 17.114 7.123 1.00 66.38 98 ASN A O 1
ATOM 697 N N . LEU A 1 99 ? -38.507 17.033 6.293 1.00 69.62 99 LEU A N 1
ATOM 698 C CA . LEU A 1 99 ? -38.102 18.322 6.868 1.00 69.62 99 LEU A CA 1
ATOM 699 C C . LEU A 1 99 ? -38.947 19.496 6.347 1.00 69.62 99 LEU A C 1
ATOM 701 O O . LEU A 1 99 ? -39.258 20.406 7.111 1.00 69.62 99 LEU A O 1
ATOM 705 N N . ARG A 1 100 ? -39.334 19.497 5.061 1.00 70.62 100 ARG A N 1
ATOM 706 C CA . ARG A 1 100 ? -40.226 20.534 4.510 1.00 70.62 100 ARG A CA 1
ATOM 707 C C . ARG A 1 100 ? -41.615 20.472 5.144 1.00 70.62 100 ARG A C 1
ATOM 709 O O . ARG A 1 100 ? -42.118 21.507 5.570 1.00 70.62 100 ARG A O 1
ATOM 716 N N . ARG A 1 101 ? -42.192 19.271 5.273 1.00 68.56 101 ARG A N 1
ATOM 717 C CA . ARG A 1 101 ? -43.498 19.072 5.927 1.00 68.56 101 ARG A CA 1
ATOM 718 C C . ARG A 1 101 ? -43.483 19.508 7.391 1.00 68.56 101 ARG A C 1
ATOM 720 O O . ARG A 1 101 ? -44.430 20.153 7.833 1.00 68.56 101 ARG A O 1
ATOM 727 N N . ASP A 1 102 ? -42.408 19.216 8.118 1.00 71.19 102 ASP A N 1
ATOM 728 C CA . ASP A 1 102 ? -42.280 19.599 9.526 1.00 71.19 102 ASP A CA 1
ATOM 729 C C . ASP A 1 102 ? -42.171 21.123 9.702 1.00 71.19 102 ASP A C 1
ATOM 731 O O . ASP A 1 102 ? -42.786 21.691 10.607 1.00 71.19 102 ASP A O 1
ATOM 735 N N . VAL A 1 103 ? -41.452 21.811 8.807 1.00 75.88 103 VAL A N 1
ATOM 736 C CA . VAL A 1 103 ? -41.347 23.282 8.816 1.00 75.88 103 VAL A CA 1
ATOM 737 C C . VAL A 1 103 ? -42.682 23.945 8.466 1.00 75.88 103 VAL A C 1
ATOM 739 O O . VAL A 1 103 ? -43.069 24.914 9.125 1.00 75.88 103 VAL A O 1
ATOM 742 N N . ASP A 1 104 ? -43.409 23.422 7.478 1.00 76.38 104 ASP A N 1
ATOM 743 C CA . ASP A 1 104 ? -44.723 23.953 7.105 1.00 76.38 104 ASP A CA 1
ATOM 744 C C . ASP A 1 104 ? -45.754 23.727 8.224 1.00 76.38 104 ASP A C 1
ATOM 746 O O . ASP A 1 104 ? -46.490 24.647 8.582 1.00 76.38 104 ASP A O 1
ATOM 750 N N . ALA A 1 105 ? -45.741 22.565 8.883 1.00 73.81 105 ALA A N 1
ATOM 751 C CA . ALA A 1 105 ? -46.616 22.282 10.023 1.00 73.81 105 ALA A CA 1
ATOM 752 C C . ALA A 1 105 ? -46.369 23.219 11.223 1.00 73.81 105 ALA A C 1
ATOM 754 O O . ALA A 1 105 ? -47.309 23.592 11.929 1.00 73.81 105 ALA A O 1
ATOM 755 N N . VAL A 1 106 ? -45.117 23.625 11.464 1.00 71.56 106 VAL A N 1
ATOM 756 C CA . VAL A 1 106 ? -44.784 24.612 12.506 1.00 71.56 106 VAL A CA 1
ATOM 757 C C . VAL A 1 106 ? -45.233 26.020 12.102 1.00 71.56 106 VAL A C 1
ATOM 759 O O . VAL A 1 106 ? -45.770 26.740 12.944 1.00 71.56 106 VAL A O 1
ATOM 762 N N . LYS A 1 107 ? -45.090 26.405 10.825 1.00 74.38 107 LYS A N 1
ATOM 763 C CA . LYS A 1 107 ? -45.571 27.706 10.322 1.00 74.38 107 LYS A CA 1
ATOM 764 C C . LYS A 1 107 ? -47.093 27.841 10.395 1.00 74.38 107 LYS A C 1
ATOM 766 O O . LYS A 1 107 ? -47.578 28.896 10.796 1.00 74.38 107 LYS A O 1
ATOM 771 N N . HIS A 1 108 ? -47.843 26.787 10.072 1.00 63.91 108 HIS A N 1
ATOM 772 C CA . HIS A 1 108 ? -49.307 26.814 10.145 1.00 63.91 108 HIS A CA 1
ATOM 773 C C . HIS A 1 108 ? -49.828 26.925 11.585 1.00 63.91 108 HIS A C 1
ATOM 775 O O . HIS A 1 108 ? -50.749 27.700 11.832 1.00 63.91 108 HIS A O 1
ATOM 781 N N . ARG A 1 109 ? -49.178 26.272 12.561 1.00 60.19 109 ARG A N 1
ATOM 782 C CA . ARG A 1 109 ? -49.543 26.412 13.985 1.00 60.19 109 ARG A CA 1
ATOM 783 C C . ARG A 1 109 ? -49.334 27.821 14.545 1.00 60.19 109 ARG A C 1
ATOM 785 O O . ARG A 1 109 ? -50.021 28.197 15.484 1.00 60.19 109 ARG A O 1
ATOM 792 N N . HIS A 1 110 ? -48.414 28.607 13.984 1.00 58.16 110 HIS A N 1
ATOM 793 C CA . HIS A 1 110 ? -48.191 29.986 14.432 1.00 58.16 110 HIS A CA 1
ATOM 794 C C . HIS A 1 110 ? -49.180 30.988 13.808 1.00 58.16 110 HIS A C 1
ATOM 796 O O . HIS A 1 110 ? -49.458 32.034 14.394 1.00 58.16 110 HIS A O 1
ATOM 802 N N . ALA A 1 111 ? -49.743 30.652 12.641 1.00 58.38 111 ALA A N 1
ATOM 803 C CA . ALA A 1 111 ? -50.766 31.454 11.974 1.00 58.38 111 ALA A CA 1
ATOM 804 C C . ALA A 1 111 ? -52.164 31.290 12.606 1.00 58.38 111 ALA A C 1
ATOM 806 O O . ALA A 1 111 ? -52.950 32.234 12.575 1.00 58.38 111 ALA A O 1
ATOM 807 N N . GLU A 1 112 ? -52.471 30.135 13.209 1.00 57.78 112 GLU A N 1
ATOM 808 C CA . GLU A 1 112 ? -53.766 29.896 13.873 1.00 57.78 112 GLU A CA 1
ATOM 809 C C . GLU A 1 112 ? -53.876 30.527 15.277 1.00 57.78 112 GLU A C 1
ATOM 811 O O . GLU A 1 112 ? -54.978 30.877 15.699 1.00 57.78 112 GLU A O 1
ATOM 816 N N . ASP A 1 113 ? -52.756 30.760 15.977 1.00 53.69 113 ASP A N 1
ATOM 817 C CA . ASP A 1 113 ? -52.736 31.300 17.355 1.00 53.69 113 ASP A CA 1
ATOM 818 C C . ASP A 1 113 ? -52.986 32.826 17.442 1.00 53.69 113 ASP A C 1
ATOM 820 O O . ASP A 1 113 ? -53.076 33.396 18.525 1.00 53.69 113 ASP A O 1
ATOM 824 N N . HIS A 1 114 ? -53.148 33.509 16.300 1.00 53.44 114 HIS A N 1
ATOM 825 C CA . HIS A 1 114 ? -53.398 34.958 16.226 1.00 53.44 114 HIS A CA 1
ATOM 826 C C . HIS A 1 114 ? -54.841 35.324 15.840 1.00 53.44 114 HIS A C 1
ATOM 828 O O . HIS A 1 114 ? -55.080 36.413 15.320 1.00 53.44 114 HIS A O 1
ATOM 834 N N . THR A 1 115 ? -55.830 34.464 16.105 1.00 59.09 115 THR A N 1
ATOM 835 C CA . THR A 1 115 ? -57.240 34.892 16.061 1.00 59.09 115 THR A CA 1
ATOM 836 C C . THR A 1 115 ? -57.636 35.522 17.407 1.00 59.09 115 THR A C 1
ATOM 838 O O . THR A 1 115 ? -57.857 34.793 18.377 1.00 59.09 115 THR A O 1
ATOM 841 N N . PRO A 1 116 ? -57.731 36.867 17.530 1.00 55.09 116 PRO A N 1
ATOM 842 C CA . PRO A 1 116 ? -58.248 37.488 18.742 1.00 55.09 116 PRO A CA 1
ATOM 843 C C . PRO A 1 116 ? -59.699 37.043 18.937 1.00 55.09 116 PRO A C 1
ATOM 845 O O . PRO A 1 116 ? -60.575 37.360 18.132 1.00 55.09 116 PRO A O 1
ATOM 848 N N . ARG A 1 117 ? -59.960 36.290 20.012 1.00 58.53 117 ARG A N 1
ATOM 849 C CA . ARG A 1 117 ? -61.326 35.984 20.446 1.00 58.53 117 ARG A CA 1
ATOM 850 C C . ARG A 1 117 ? -61.983 37.284 20.899 1.00 58.53 117 ARG A C 1
ATOM 852 O O . ARG A 1 117 ? -61.765 37.728 22.023 1.00 58.53 117 ARG A O 1
ATOM 859 N N . SER A 1 118 ? -62.777 37.889 20.025 1.00 64.81 118 SER A N 1
ATOM 860 C CA . SER A 1 118 ? -63.694 38.959 20.395 1.00 64.81 118 SER A CA 1
ATOM 861 C C . SER A 1 118 ? -65.053 38.380 20.800 1.00 64.81 118 SER A C 1
ATOM 863 O O . SER A 1 118 ? -65.766 37.840 19.953 1.00 64.81 118 SER A O 1
ATOM 865 N N . THR A 1 119 ? -65.393 38.627 22.072 1.00 45.62 119 THR A N 1
ATOM 866 C CA . THR A 1 119 ? -66.742 38.942 22.604 1.00 45.62 119 THR A CA 1
ATOM 867 C C . THR A 1 119 ? -67.761 37.785 22.678 1.00 45.62 119 THR A C 1
ATOM 869 O O . THR A 1 119 ? -67.540 36.732 22.080 1.00 45.62 119 THR A O 1
ATOM 872 N N . PRO A 1 120 ? -68.823 37.899 23.499 1.00 66.69 120 PRO A N 1
ATOM 873 C CA . PRO A 1 120 ? -69.752 39.034 23.578 1.00 66.69 120 PRO A CA 1
ATOM 874 C C . PRO A 1 120 ? -69.407 40.086 24.639 1.00 66.69 120 PRO A C 1
ATOM 876 O O . PRO A 1 120 ? -68.919 39.698 25.722 1.00 66.69 120 PRO A O 1
#